Protein AF-A0A9E5T547-F1 (afdb_monomer_lite)

Sequence (48 aa):
MAQLLPVDAFDLIISGGTGDLAMRKLQRGFRCQKFFPAGAKIAVAAAV

Structure (mmCIF, N/CA/C/O backbone):
data_AF-A0A9E5T547-F1
#
_entry.id   AF-A0A9E5T547-F1
#
loop_
_atom_site.group_PDB
_atom_site.id
_atom_site.type_symbol
_atom_site.label_atom_id
_atom_site.label_alt_id
_atom_site.label_comp_id
_atom_site.label_asym_id
_atom_site.label_entity_id
_atom_site.label_seq_id
_atom_site.pdbx_PDB_ins_code
_atom_site.Cartn_x
_atom_site.Cartn_y
_atom_site.Cartn_z
_atom_site.occupancy
_atom_site.B_iso_or_equiv
_atom_site.auth_seq_id
_atom_site.auth_comp_id
_atom_site.auth_asym_id
_atom_site.auth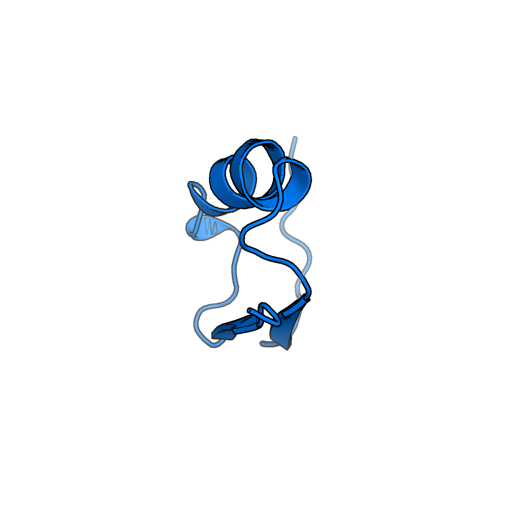_atom_id
_atom_site.pdbx_PDB_model_num
ATOM 1 N N . MET A 1 1 ? -2.235 21.217 13.641 1.00 41.97 1 MET A N 1
ATOM 2 C CA . MET A 1 1 ? -2.707 20.127 14.521 1.00 41.97 1 MET A CA 1
ATOM 3 C C . MET A 1 1 ? -3.339 19.081 13.612 1.00 41.97 1 MET A C 1
ATOM 5 O O . MET A 1 1 ? -4.230 19.445 12.861 1.00 41.97 1 MET A O 1
ATOM 9 N N . ALA A 1 2 ? -2.789 17.867 13.533 1.00 62.47 2 ALA A N 1
ATOM 10 C CA . ALA A 1 2 ? -3.292 16.840 12.614 1.00 62.47 2 ALA A CA 1
ATOM 11 C C . ALA A 1 2 ? -4.480 16.118 13.262 1.00 62.47 2 ALA A C 1
ATOM 13 O O . ALA A 1 2 ? -4.335 15.574 14.354 1.00 62.47 2 ALA A O 1
ATOM 14 N N . GLN A 1 3 ? -5.643 16.151 12.614 1.00 63.34 3 GLN A N 1
ATOM 15 C CA . GLN A 1 3 ? -6.848 15.463 13.068 1.00 63.34 3 GLN A CA 1
ATOM 16 C C . GLN A 1 3 ? -6.936 14.106 12.368 1.00 63.34 3 GLN A C 1
ATOM 18 O O . GLN A 1 3 ? -6.846 14.036 11.143 1.00 63.34 3 GLN A O 1
ATOM 23 N N . LEU A 1 4 ? -7.082 13.031 13.145 1.00 68.31 4 LEU A N 1
ATOM 24 C CA . LEU A 1 4 ? -7.325 11.702 12.597 1.00 68.31 4 LEU A CA 1
ATOM 25 C C . LEU A 1 4 ? -8.780 11.654 12.119 1.00 68.31 4 LEU A C 1
ATOM 27 O O . LEU A 1 4 ? -9.699 11.789 12.926 1.00 68.31 4 LEU A O 1
ATOM 31 N N . LEU A 1 5 ? -8.986 11.528 10.810 1.00 74.69 5 LEU A N 1
ATOM 32 C CA . LEU A 1 5 ? -10.322 11.354 10.249 1.00 74.69 5 LEU A CA 1
ATOM 33 C C . LEU A 1 5 ? -10.769 9.907 10.503 1.00 74.69 5 LEU A C 1
ATOM 35 O O . LEU A 1 5 ? -9.981 8.995 10.235 1.00 74.69 5 LEU A O 1
ATOM 39 N N . PRO A 1 6 ? -11.989 9.675 11.022 1.00 69.62 6 PRO A N 1
ATOM 40 C CA . PRO A 1 6 ? -12.518 8.328 11.157 1.00 69.62 6 PRO A CA 1
ATOM 41 C C . PRO A 1 6 ? -12.738 7.769 9.750 1.00 69.62 6 PRO A C 1
ATOM 43 O O . PRO A 1 6 ? -13.621 8.222 9.025 1.00 69.62 6 PRO A O 1
ATOM 46 N N . VAL A 1 7 ? -11.881 6.836 9.348 1.00 74.19 7 VAL A N 1
ATOM 47 C CA . VAL A 1 7 ? -11.963 6.149 8.061 1.00 74.19 7 VAL A CA 1
ATOM 48 C C . VAL A 1 7 ? -12.002 4.651 8.325 1.00 74.19 7 VAL A C 1
ATOM 50 O O . VAL A 1 7 ? -11.276 4.151 9.191 1.00 74.19 7 VAL A O 1
ATOM 53 N N . ASP A 1 8 ? -12.862 3.948 7.598 1.00 79.88 8 ASP A N 1
ATOM 54 C CA . ASP A 1 8 ? -12.927 2.493 7.652 1.00 79.88 8 ASP A CA 1
ATOM 55 C C . ASP A 1 8 ? -11.637 1.866 7.113 1.00 79.88 8 ASP A C 1
ATOM 57 O O . ASP A 1 8 ? -10.842 2.506 6.419 1.00 79.88 8 ASP A O 1
ATOM 61 N N . ALA A 1 9 ? -11.408 0.594 7.442 1.00 82.50 9 ALA A N 1
ATOM 62 C CA . ALA A 1 9 ? -10.288 -0.146 6.878 1.00 82.50 9 ALA A CA 1
ATOM 63 C C . ALA A 1 9 ? -10.395 -0.177 5.345 1.00 82.50 9 ALA A C 1
ATOM 65 O O . ALA A 1 9 ? -11.440 -0.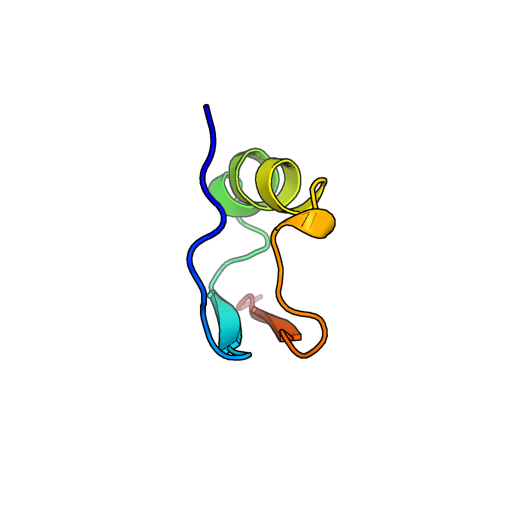512 4.793 1.00 82.50 9 ALA A O 1
ATOM 66 N N . PHE A 1 10 ? -9.302 0.166 4.666 1.00 82.19 10 PHE A N 1
ATOM 67 C CA . PHE A 1 10 ? -9.224 0.182 3.210 1.00 82.19 10 PHE A CA 1
ATOM 68 C C . PHE A 1 10 ? -7.994 -0.580 2.726 1.00 82.19 10 PHE A C 1
ATOM 70 O O . PHE A 1 10 ? -6.971 -0.651 3.415 1.00 82.19 10 PHE A O 1
ATOM 77 N N . ASP A 1 11 ? -8.093 -1.103 1.508 1.00 83.62 11 ASP A N 1
ATOM 78 C CA . ASP A 1 11 ? -6.973 -1.707 0.803 1.00 83.62 11 ASP A CA 1
ATOM 79 C C . ASP A 1 11 ? -6.321 -0.653 -0.103 1.00 83.62 11 ASP A C 1
ATOM 81 O O . ASP A 1 11 ? -6.964 -0.074 -0.981 1.00 83.62 11 ASP A O 1
ATOM 85 N N . LEU A 1 12 ? -5.033 -0.379 0.114 1.00 82.69 12 LEU A N 1
ATOM 86 C CA . LEU A 1 12 ? -4.248 0.543 -0.705 1.00 82.69 12 LEU A CA 1
ATOM 87 C C . LEU A 1 12 ? -3.370 -0.242 -1.678 1.00 82.69 12 LEU A C 1
ATOM 89 O O . LEU A 1 12 ? -2.416 -0.899 -1.261 1.00 82.69 12 LEU A O 1
ATOM 93 N N . ILE A 1 13 ? -3.658 -0.130 -2.974 1.00 85.12 13 ILE A N 1
ATOM 94 C CA . ILE A 1 13 ? -2.858 -0.750 -4.036 1.00 85.12 13 ILE A CA 1
ATOM 95 C C . ILE A 1 13 ? -1.977 0.313 -4.694 1.00 85.12 13 ILE A C 1
ATOM 97 O O . ILE A 1 13 ? -2.475 1.256 -5.308 1.00 85.12 13 ILE A O 1
ATOM 101 N N . ILE A 1 14 ? -0.658 0.152 -4.594 1.00 83.81 14 ILE A N 1
ATOM 102 C CA . ILE A 1 14 ? 0.319 1.041 -5.236 1.00 83.81 14 ILE A CA 1
ATOM 103 C C . ILE A 1 14 ? 0.823 0.369 -6.506 1.00 83.81 14 ILE A C 1
ATOM 105 O O . ILE A 1 14 ? 1.608 -0.575 -6.431 1.00 83.81 14 ILE A O 1
ATOM 109 N N . SER A 1 15 ? 0.398 0.874 -7.662 1.00 84.88 15 SER A N 1
ATOM 110 C CA . SER A 1 15 ? 0.903 0.430 -8.965 1.00 84.88 15 SER A CA 1
ATOM 1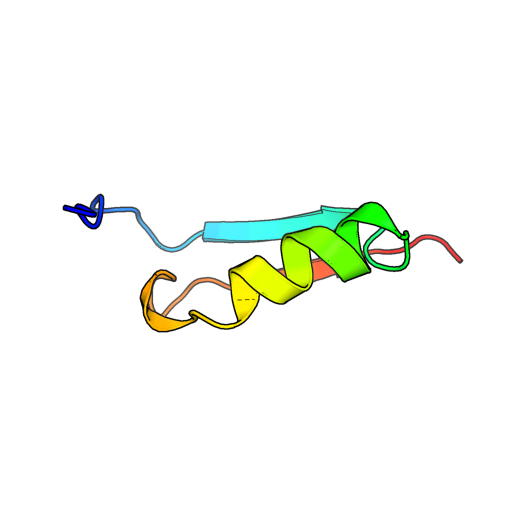11 C C . SER A 1 15 ? 2.203 1.159 -9.321 1.00 84.88 15 SER A C 1
ATOM 113 O O . SER A 1 15 ? 2.288 2.377 -9.177 1.00 84.88 15 SER A O 1
ATOM 115 N N . GLY A 1 16 ? 3.222 0.425 -9.773 1.00 82.50 16 GLY A N 1
ATOM 116 C CA . GLY A 1 16 ? 4.555 0.971 -10.045 1.00 82.50 16 GLY A CA 1
ATOM 117 C C . GLY A 1 16 ? 5.354 1.268 -8.774 1.00 82.50 16 GLY A C 1
ATOM 118 O O . GLY A 1 16 ? 6.139 2.215 -8.738 1.00 82.50 16 GLY A O 1
ATOM 119 N N . GLY A 1 17 ? 5.155 0.484 -7.709 1.00 78.69 17 GLY A N 1
ATOM 120 C CA . GLY A 1 17 ? 5.776 0.759 -6.408 1.00 78.69 17 GLY A CA 1
ATOM 121 C C . GLY A 1 17 ? 7.303 0.645 -6.350 1.00 78.69 17 GLY A C 1
ATOM 122 O O . GLY A 1 17 ? 7.900 1.058 -5.359 1.00 78.69 17 GLY A O 1
ATOM 123 N N . THR A 1 18 ? 7.937 0.131 -7.404 1.00 84.00 18 THR A N 1
ATOM 124 C CA . THR A 1 18 ? 9.396 0.134 -7.599 1.00 84.00 18 THR A CA 1
ATOM 125 C C . THR A 1 18 ? 9.916 1.442 -8.208 1.00 84.00 18 THR A C 1
ATOM 127 O O . THR A 1 18 ? 11.123 1.672 -8.224 1.00 84.00 18 THR A O 1
ATOM 130 N N . GLY A 1 19 ? 9.029 2.316 -8.694 1.00 82.81 19 GLY A N 1
ATOM 131 C CA . GLY A 1 19 ? 9.389 3.602 -9.279 1.00 82.81 19 GLY A CA 1
ATOM 132 C C . GLY A 1 19 ? 9.908 4.607 -8.247 1.00 82.81 19 GLY A C 1
ATOM 133 O O . GLY A 1 19 ? 9.566 4.563 -7.062 1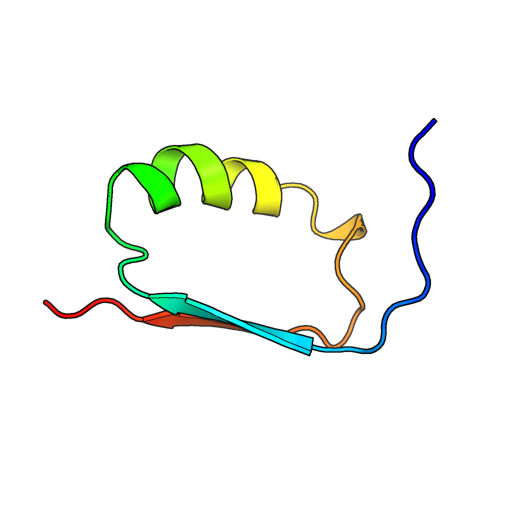.00 82.81 19 GLY A O 1
ATOM 134 N N . ASP A 1 20 ? 10.701 5.571 -8.717 1.00 84.44 20 ASP A N 1
ATOM 135 C CA . ASP A 1 20 ? 11.356 6.588 -7.880 1.00 84.44 20 ASP A CA 1
ATOM 136 C C . ASP A 1 20 ? 10.362 7.364 -6.995 1.00 84.44 20 ASP A C 1
ATOM 138 O O . ASP A 1 20 ? 10.616 7.623 -5.815 1.00 84.44 20 ASP A O 1
ATOM 142 N N . LEU A 1 21 ? 9.172 7.644 -7.535 1.00 82.62 21 LEU A N 1
ATOM 143 C CA . LEU A 1 21 ? 8.103 8.334 -6.822 1.00 82.62 21 LEU A CA 1
ATOM 144 C C . LEU A 1 21 ? 7.611 7.536 -5.605 1.00 82.62 21 LEU A C 1
ATOM 146 O O . LEU A 1 21 ? 7.482 8.090 -4.509 1.00 82.62 21 LEU A O 1
ATOM 150 N N . ALA A 1 22 ? 7.372 6.235 -5.773 1.00 82.00 22 ALA A N 1
ATOM 151 C CA . ALA A 1 22 ?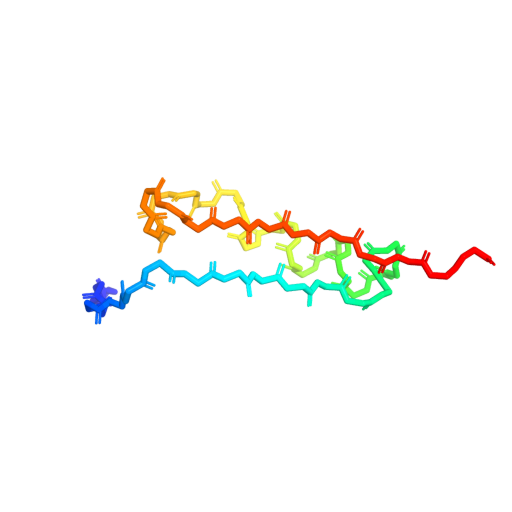 6.905 5.378 -4.692 1.00 82.00 22 ALA A CA 1
ATOM 152 C C . ALA A 1 22 ? 7.985 5.201 -3.616 1.00 82.00 22 ALA A C 1
ATOM 154 O O . ALA A 1 22 ? 7.714 5.371 -2.422 1.00 82.00 22 ALA A O 1
ATOM 155 N N . MET A 1 23 ? 9.229 4.975 -4.039 1.00 79.75 23 MET A N 1
ATOM 156 C CA . MET A 1 23 ? 10.373 4.796 -3.142 1.00 79.75 23 MET A CA 1
ATOM 157 C C . MET A 1 23 ? 10.686 6.061 -2.330 1.00 79.75 23 MET A C 1
ATOM 159 O O . MET A 1 23 ? 10.953 5.986 -1.133 1.00 79.75 23 MET A O 1
ATOM 163 N N . ARG A 1 24 ? 10.633 7.254 -2.934 1.00 80.75 24 ARG A N 1
ATOM 164 C CA . ARG A 1 24 ? 11.054 8.489 -2.245 1.00 80.75 24 ARG A CA 1
ATOM 165 C C . ARG A 1 24 ? 9.939 9.194 -1.486 1.00 80.75 24 ARG A C 1
ATOM 167 O O . ARG A 1 24 ? 10.227 9.853 -0.482 1.00 80.75 24 ARG A O 1
ATOM 174 N N . LYS A 1 25 ? 8.690 9.099 -1.953 1.00 77.50 25 LYS A N 1
ATOM 175 C CA . LYS A 1 25 ? 7.550 9.819 -1.360 1.00 77.50 25 LYS A CA 1
ATOM 176 C C . LYS A 1 25 ? 6.665 8.904 -0.525 1.00 77.50 25 LYS A C 1
ATOM 178 O O . LYS A 1 25 ? 6.425 9.213 0.641 1.00 77.50 25 LYS A O 1
ATOM 183 N N . LEU A 1 26 ? 6.230 7.773 -1.083 1.00 76.25 26 LEU A N 1
ATOM 184 C CA . LEU A 1 26 ? 5.271 6.899 -0.403 1.00 76.25 26 LEU A CA 1
ATOM 185 C C . LEU A 1 26 ? 5.925 6.146 0.763 1.00 76.25 26 LEU A C 1
ATOM 187 O O . LEU A 1 26 ? 5.384 6.171 1.866 1.00 76.25 26 LEU A O 1
ATOM 191 N N . GLN A 1 27 ? 7.139 5.602 0.598 1.00 71.69 27 GLN A N 1
ATOM 192 C CA . GLN A 1 27 ? 7.850 4.932 1.706 1.00 71.69 27 GLN A CA 1
ATOM 193 C C . GLN A 1 27 ? 8.082 5.837 2.923 1.00 71.69 27 GLN A C 1
ATOM 195 O O . GLN A 1 27 ? 8.043 5.374 4.063 1.00 71.69 27 GLN A O 1
ATOM 200 N N . ARG A 1 28 ? 8.307 7.140 2.705 1.00 69.62 28 ARG A N 1
ATOM 201 C CA . ARG A 1 28 ? 8.448 8.098 3.811 1.00 69.62 28 ARG A CA 1
ATOM 202 C C . ARG A 1 28 ? 7.124 8.329 4.535 1.00 69.62 28 ARG A C 1
ATOM 204 O O . ARG A 1 28 ? 7.138 8.430 5.758 1.00 69.62 28 ARG A O 1
ATOM 211 N N . GLY A 1 29 ? 6.007 8.359 3.808 1.00 72.81 29 GLY A N 1
ATOM 212 C CA . GLY A 1 29 ? 4.665 8.455 4.389 1.00 72.81 29 GLY A CA 1
ATOM 213 C C . GLY A 1 29 ? 4.292 7.233 5.235 1.00 72.81 29 GLY A C 1
ATOM 214 O O . GLY A 1 29 ? 3.750 7.385 6.328 1.00 72.81 29 GLY A O 1
ATOM 215 N N . PHE A 1 30 ? 4.671 6.027 4.795 1.00 68.81 30 PHE A N 1
ATOM 216 C CA . PHE A 1 30 ? 4.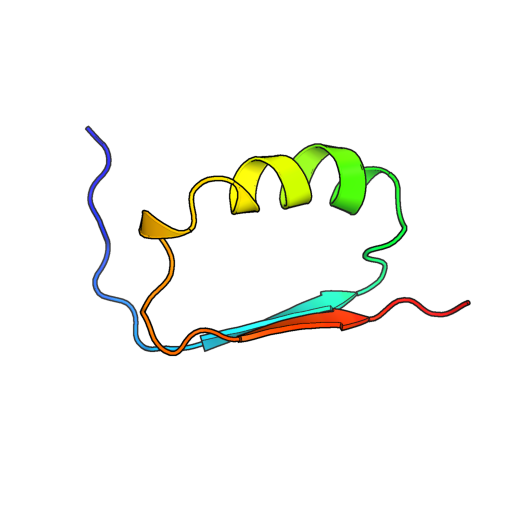365 4.778 5.508 1.00 68.81 30 PHE A CA 1
ATOM 217 C C . PHE A 1 30 ? 5.132 4.568 6.818 1.00 68.81 30 PHE A C 1
ATOM 219 O O . PHE A 1 30 ? 4.742 3.714 7.612 1.00 68.81 30 PHE A O 1
ATOM 226 N N . ARG A 1 31 ? 6.184 5.349 7.107 1.00 68.25 31 ARG A N 1
ATOM 227 C CA . ARG A 1 31 ? 6.887 5.257 8.404 1.00 68.25 31 ARG A CA 1
ATOM 228 C C . ARG A 1 31 ? 5.987 5.564 9.600 1.00 68.25 31 ARG A C 1
ATOM 230 O O . ARG A 1 31 ? 6.287 5.132 10.709 1.00 68.25 31 ARG A O 1
ATOM 237 N N . CYS A 1 32 ? 4.888 6.285 9.397 1.00 65.00 32 CYS A N 1
ATOM 238 C CA . CYS A 1 32 ? 3.929 6.589 10.447 1.00 65.00 32 CYS A CA 1
ATOM 239 C C . CYS A 1 32 ? 2.707 5.661 10.356 1.00 65.00 32 CYS A C 1
ATOM 241 O O . CYS A 1 32 ? 1.606 6.107 10.049 1.00 65.00 32 CYS A O 1
ATOM 243 N N . GLN A 1 33 ? 2.894 4.374 10.676 1.00 65.50 33 GLN A N 1
ATOM 244 C CA . GLN A 1 33 ? 1.814 3.370 10.677 1.00 65.50 33 GLN A CA 1
ATOM 245 C C . GLN A 1 33 ? 0.645 3.707 11.618 1.00 65.50 33 GLN A C 1
ATOM 247 O O . GLN A 1 33 ? -0.476 3.275 11.394 1.00 65.50 33 GLN A O 1
ATOM 252 N N . LYS A 1 34 ? 0.886 4.554 12.621 1.00 69.12 34 LYS A N 1
ATOM 253 C CA . LYS A 1 34 ? -0.115 5.102 13.551 1.00 69.12 34 LYS A CA 1
ATOM 254 C C . LYS A 1 34 ? -1.253 5.900 12.892 1.00 69.12 34 LYS A C 1
ATOM 256 O O . LYS A 1 34 ? -2.235 6.184 13.566 1.00 69.12 34 LYS A O 1
ATOM 261 N N . PHE A 1 35 ? -1.129 6.269 11.614 1.00 71.06 35 PHE A N 1
ATOM 262 C CA . PHE A 1 35 ? -2.216 6.896 10.851 1.00 71.06 35 PHE A CA 1
ATOM 263 C C . PHE A 1 35 ? -3.084 5.900 10.073 1.00 71.06 35 PHE A C 1
ATOM 265 O O . PHE A 1 35 ? -4.109 6.306 9.532 1.00 71.06 35 PHE A O 1
ATOM 272 N N . PHE A 1 36 ? -2.694 4.626 9.991 1.00 75.88 36 PHE A N 1
ATOM 273 C CA . PHE A 1 36 ? -3.467 3.617 9.277 1.00 75.88 36 PHE A CA 1
ATOM 274 C C . PHE A 1 36 ? -4.426 2.905 10.237 1.00 75.88 36 PHE A C 1
ATOM 276 O O . PHE A 1 36 ? -4.032 2.575 11.360 1.00 75.88 36 PHE A O 1
ATOM 283 N N . PRO A 1 37 ? -5.678 2.654 9.822 1.00 75.81 37 PRO A N 1
ATOM 284 C CA . PRO A 1 37 ? -6.598 1.853 10.614 1.00 75.81 37 PRO A CA 1
ATOM 285 C C . PRO A 1 37 ? -6.062 0.418 10.730 1.00 75.81 37 PRO A C 1
ATOM 287 O O . PRO A 1 37 ? -5.454 -0.102 9.797 1.00 75.81 37 PRO A O 1
ATOM 290 N N . ALA A 1 38 ? -6.300 -0.240 11.869 1.00 78.31 38 ALA A N 1
ATOM 291 C CA . ALA A 1 38 ? -5.696 -1.534 12.223 1.00 78.31 38 ALA A CA 1
ATOM 292 C C . ALA A 1 38 ? -6.003 -2.697 11.249 1.00 78.31 38 ALA A C 1
ATOM 294 O O . ALA A 1 38 ? -5.371 -3.745 11.332 1.00 78.31 38 ALA A O 1
ATOM 295 N N . GLY A 1 39 ? -6.956 -2.518 10.328 1.00 79.56 39 GLY A N 1
ATOM 296 C CA . GLY A 1 39 ? -7.304 -3.483 9.282 1.00 79.56 39 GLY A CA 1
ATOM 297 C C . GLY A 1 39 ? -6.847 -3.106 7.869 1.00 79.56 39 GLY A C 1
ATOM 298 O O . GLY A 1 39 ? -7.161 -3.844 6.940 1.00 79.56 39 GLY A O 1
ATOM 299 N N . ALA A 1 40 ? -6.154 -1.978 7.677 1.00 80.31 40 ALA A N 1
ATOM 300 C CA . ALA A 1 40 ? -5.704 -1.567 6.349 1.00 80.31 40 ALA A CA 1
ATOM 301 C C . ALA A 1 40 ? -4.621 -2.508 5.814 1.00 80.31 40 ALA A C 1
ATOM 303 O O . ALA A 1 40 ? -3.628 -2.786 6.495 1.00 80.31 40 ALA A O 1
ATOM 304 N N . LYS A 1 41 ? -4.776 -2.951 4.565 1.00 81.38 41 LYS A N 1
ATOM 305 C CA . LYS A 1 41 ? -3.744 -3.709 3.851 1.00 81.38 41 LYS A CA 1
ATOM 306 C C . LYS A 1 41 ? -3.131 -2.826 2.780 1.00 81.38 41 LYS A C 1
ATOM 308 O O . LYS A 1 41 ? -3.825 -2.117 2.059 1.00 81.38 41 LYS A O 1
ATOM 313 N N . ILE A 1 42 ? -1.810 -2.879 2.668 1.00 81.81 42 ILE A N 1
ATOM 314 C CA . ILE A 1 42 ? -1.073 -2.155 1.636 1.00 81.81 42 ILE A CA 1
ATOM 315 C C . ILE A 1 42 ? -0.435 -3.200 0.731 1.00 81.81 42 ILE A C 1
ATOM 317 O O . ILE A 1 42 ? 0.423 -3.965 1.171 1.00 81.81 42 ILE A O 1
ATOM 321 N N . ALA A 1 43 ? -0.865 -3.232 -0.526 1.00 82.50 43 ALA A N 1
ATOM 322 C CA . ALA A 1 43 ? -0.311 -4.099 -1.551 1.00 82.50 43 ALA A CA 1
ATOM 323 C C . ALA A 1 43 ? 0.466 -3.255 -2.562 1.00 82.50 43 ALA A C 1
ATOM 325 O O . ALA A 1 43 ? 0.003 -2.214 -3.029 1.00 82.50 43 ALA A O 1
ATOM 326 N N . VAL A 1 44 ? 1.665 -3.709 -2.910 1.00 80.00 44 VAL A N 1
ATOM 327 C CA . VAL A 1 44 ? 2.494 -3.058 -3.921 1.00 80.00 44 VAL A CA 1
ATOM 328 C C . VAL A 1 44 ? 2.512 -3.935 -5.160 1.00 80.00 44 VAL A C 1
ATOM 330 O O . VAL A 1 44 ? 2.961 -5.076 -5.106 1.00 80.00 44 VAL A O 1
ATOM 333 N N . ALA A 1 45 ? 2.028 -3.389 -6.270 1.00 79.75 45 ALA A N 1
ATOM 334 C CA . ALA A 1 45 ? 2.075 -4.019 -7.577 1.00 79.75 45 ALA A CA 1
ATOM 335 C C . ALA A 1 45 ? 3.099 -3.281 -8.443 1.00 79.75 45 ALA A C 1
ATOM 337 O O . ALA A 1 45 ? 3.058 -2.058 -8.582 1.00 79.75 45 ALA A O 1
ATOM 338 N N . ALA A 1 46 ? 4.030 -4.008 -9.045 1.00 76.56 46 ALA A N 1
ATOM 339 C CA . ALA A 1 46 ? 4.928 -3.474 -10.057 1.00 76.56 46 ALA A CA 1
ATOM 340 C C . ALA A 1 46 ? 4.951 -4.456 -11.226 1.00 76.56 46 ALA A C 1
ATOM 342 O O . ALA A 1 46 ? 5.129 -5.653 -11.015 1.00 76.56 46 ALA A O 1
ATOM 343 N N . ALA A 1 47 ? 4.734 -3.949 -12.439 1.00 63.53 47 ALA A N 1
ATOM 344 C CA . ALA A 1 47 ? 5.054 -4.701 -13.641 1.00 63.53 47 ALA A CA 1
ATOM 345 C C . ALA A 1 47 ? 6.580 -4.666 -13.790 1.00 63.53 47 ALA A C 1
ATOM 347 O O . ALA A 1 47 ? 7.163 -3.579 -13.818 1.00 63.53 47 ALA A O 1
ATOM 348 N N . VAL A 1 48 ? 7.198 -5.846 -13.767 1.00 55.75 48 VAL A N 1
ATOM 349 C CA . VAL A 1 48 ? 8.600 -6.050 -14.155 1.00 55.75 48 VAL A CA 1
ATOM 350 C C . VAL A 1 48 ? 8.676 -6.094 -15.670 1.00 55.75 48 VAL A C 1
ATOM 352 O O . VAL A 1 48 ? 7.805 -6.770 -16.262 1.00 55.75 48 VAL A O 1
#

pLDDT: mean 75.49, std 8.64, range [41.97, 85.12]

Foldseek 3Di:
DDDQDDDDAEEAEAEQCVDPCNVPPVVVVCVPVVNHDPRHHYHYHYDD

Radius of gyration: 12.19 Å; chains: 1; bounding box: 24×26×29 Å

Secondary structure (DSSP, 8-state):
----------EEEEETTTSHHIIIIIHHHHT-GGGS-TT-EEEEE---